Protein AF-A0A938D7R1-F1 (afdb_monomer_lite)

Foldseek 3Di:
DDAAWWFKDFPPADDDTKIKGWDQDPNWTWIWIKDAHDDPQGRHWMKIDTFTFPDDDPFKTKGAAKIWTADCPWQVRDIFIDHGIWMWTDDDPFQKTWTDDPDRVRPDPPTIIITHDDPVRPPDDPDPPPDDPDPDDPDDDDDDDDDDD

Radius of gyration: 22.78 Å; chains: 1; bounding box: 44×30×95 Å

Secondar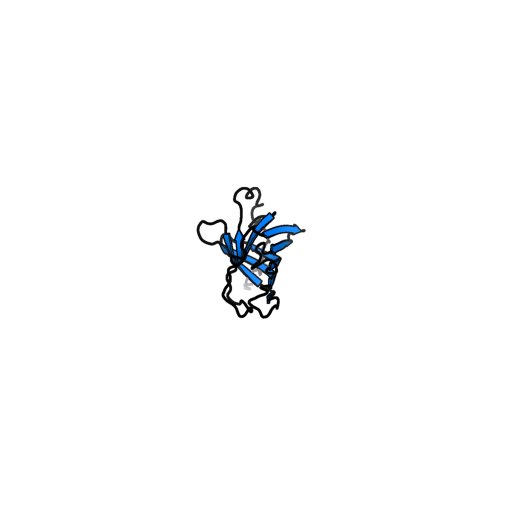y structure (DSSP, 8-state):
--SEEEEEEETT--SS-EEEEEEEETTEEEEEEEEE--STTTTT-EEEEEEEEEEE-SSEEEEEEEEEEE-TTTSTT-EEEEEEEEEEEE-TTSSEEEE--S---SSS----EEEE--GGG---PPP----PPPPPPP-PPP-------

Sequence (149 aa):
MVRGDHPLIWRRLKGKRGSLKIVDEGGLWKISGRHQGQTPETKDDYVTIKGVITSITSGTFVVNGEIEFFAAKMNKGAACRIAGESRFYRRGNEQIWRLQDGNNPCSGPKEALDVAFRPDQVAARPKPTKTAPTPVPPKVAPVSPTVKE

Structure (mmCIF, N/CA/C/O backbone):
data_AF-A0A938D7R1-F1
#
_entry.id   AF-A0A938D7R1-F1
#
loop_
_atom_site.group_PDB
_atom_site.id
_atom_site.type_symbol
_atom_site.label_atom_id
_atom_site.label_alt_id
_atom_site.label_comp_id
_atom_site.label_asym_id
_atom_site.label_entity_id
_atom_site.label_seq_id
_atom_site.pdbx_PDB_ins_code
_atom_site.Cartn_x
_atom_site.Cartn_y
_atom_site.Cartn_z
_atom_site.occupancy
_atom_site.B_iso_or_equiv
_atom_site.auth_seq_id
_atom_site.auth_comp_id
_atom_site.auth_asym_id
_atom_site.auth_atom_id
_atom_site.pdbx_PDB_model_num
ATOM 1 N N . MET A 1 1 ? -10.792 5.868 6.053 1.00 67.25 1 MET A N 1
ATOM 2 C CA . MET A 1 1 ? -10.643 4.520 5.480 1.00 67.25 1 MET A CA 1
ATOM 3 C C . MET A 1 1 ? -12.015 3.870 5.417 1.00 67.25 1 MET A C 1
ATOM 5 O O . MET A 1 1 ? -12.732 3.956 6.409 1.00 67.25 1 MET A O 1
ATOM 9 N N . VAL A 1 2 ? -12.392 3.304 4.270 1.00 72.69 2 VAL A N 1
ATOM 10 C CA . VAL A 1 2 ? -13.667 2.593 4.044 1.00 72.69 2 VAL A CA 1
ATOM 11 C C . VAL A 1 2 ? -13.403 1.362 3.180 1.00 72.69 2 VAL A C 1
ATOM 13 O O . VAL A 1 2 ? -12.321 1.242 2.607 1.00 72.69 2 VAL A O 1
ATOM 16 N N . ARG A 1 3 ? -14.373 0.452 3.101 1.00 83.56 3 ARG A N 1
ATOM 17 C CA . ARG A 1 3 ? -14.301 -0.750 2.259 1.00 83.56 3 ARG A CA 1
ATOM 18 C C . ARG A 1 3 ? -14.269 -0.393 0.769 1.00 83.56 3 ARG A C 1
ATOM 20 O O . ARG A 1 3 ? -14.669 0.701 0.392 1.00 83.56 3 ARG A O 1
ATOM 27 N N . GLY A 1 4 ? -13.801 -1.317 -0.061 1.00 85.19 4 GLY A N 1
ATOM 28 C CA . GLY A 1 4 ? -13.768 -1.160 -1.517 1.00 85.19 4 GLY A CA 1
A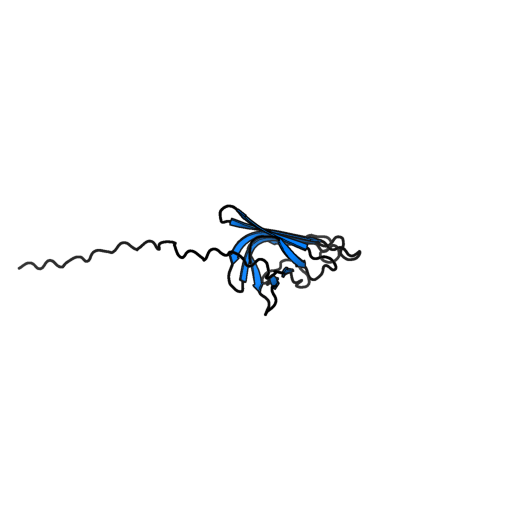TOM 29 C C . GLY A 1 4 ? -12.376 -0.892 -2.077 1.00 85.19 4 GLY A C 1
ATOM 30 O O . GLY A 1 4 ? -11.367 -1.175 -1.426 1.00 85.19 4 GLY A O 1
ATOM 31 N N . ASP A 1 5 ? -12.346 -0.391 -3.308 1.00 86.12 5 ASP A N 1
ATOM 32 C CA . ASP A 1 5 ? -11.133 -0.183 -4.091 1.00 86.12 5 ASP A CA 1
ATOM 33 C C . ASP A 1 5 ? -10.618 1.256 -3.971 1.00 86.12 5 ASP A C 1
ATOM 35 O O . ASP A 1 5 ? -11.332 2.235 -4.188 1.00 86.12 5 ASP A O 1
ATOM 39 N N . HIS A 1 6 ? -9.334 1.372 -3.658 1.00 87.06 6 HIS A N 1
ATOM 40 C CA . HIS A 1 6 ? -8.613 2.613 -3.408 1.00 87.06 6 HIS A CA 1
ATOM 41 C C . HIS A 1 6 ? -7.381 2.682 -4.311 1.00 87.06 6 HIS A C 1
ATOM 43 O O . HIS A 1 6 ? -6.732 1.660 -4.538 1.00 87.06 6 HIS A O 1
ATOM 49 N N . PRO A 1 7 ? -7.006 3.859 -4.835 1.00 88.50 7 PRO A N 1
ATOM 50 C CA . PRO A 1 7 ? -5.756 3.974 -5.571 1.00 88.50 7 PRO A CA 1
ATOM 51 C C . PRO A 1 7 ? -4.535 3.786 -4.658 1.00 88.50 7 PRO A C 1
ATOM 53 O O . PRO A 1 7 ? -4.345 4.528 -3.691 1.00 88.50 7 PRO A O 1
ATOM 56 N N . LEU A 1 8 ? -3.668 2.841 -5.020 1.00 88.62 8 LEU A N 1
ATOM 57 C CA . LEU A 1 8 ? -2.341 2.680 -4.430 1.00 88.62 8 LEU A CA 1
ATOM 58 C C . LEU A 1 8 ? -1.323 3.467 -5.250 1.00 88.62 8 LEU A C 1
ATOM 60 O O . LEU A 1 8 ? -1.225 3.293 -6.464 1.00 88.62 8 LEU A O 1
ATOM 64 N N . ILE A 1 9 ? -0.551 4.330 -4.602 1.00 87.88 9 ILE A N 1
ATOM 65 C CA . ILE A 1 9 ? 0.388 5.219 -5.275 1.00 87.88 9 ILE A CA 1
ATOM 66 C C . ILE A 1 9 ? 1.754 5.060 -4.626 1.00 87.88 9 ILE A C 1
ATOM 68 O O . ILE A 1 9 ? 1.972 5.422 -3.478 1.00 87.88 9 ILE A O 1
ATOM 72 N N . TRP A 1 10 ? 2.711 4.581 -5.405 1.00 86.31 10 TRP A N 1
ATOM 73 C CA . TRP A 1 10 ? 4.116 4.640 -5.043 1.00 86.31 10 TRP A CA 1
ATOM 74 C C . TRP A 1 10 ? 4.719 5.731 -5.902 1.00 86.31 10 TRP A C 1
ATOM 76 O O . TRP A 1 10 ? 4.689 5.624 -7.125 1.00 86.31 10 TRP A O 1
ATOM 86 N N . ARG A 1 11 ? 5.178 6.823 -5.281 1.00 81.00 11 ARG A N 1
ATOM 87 C CA . ARG A 1 11 ? 5.498 8.071 -6.000 1.00 81.00 11 ARG A CA 1
ATOM 88 C C . ARG A 1 11 ? 6.602 7.938 -7.053 1.00 81.00 11 ARG A C 1
ATOM 90 O O . ARG A 1 11 ? 6.700 8.794 -7.936 1.00 81.00 11 ARG A O 1
ATOM 97 N N . ARG A 1 12 ? 7.414 6.884 -6.954 1.00 78.94 12 ARG A N 1
ATOM 98 C CA . ARG A 1 12 ? 8.433 6.519 -7.939 1.00 78.94 12 ARG A CA 1
ATOM 99 C C . ARG A 1 12 ? 7.813 6.059 -9.255 1.00 78.94 12 ARG A C 1
ATOM 101 O O . ARG A 1 12 ? 8.289 6.444 -10.320 1.00 78.94 12 ARG A O 1
ATOM 108 N N . LEU A 1 13 ? 6.753 5.258 -9.181 1.00 82.81 13 LEU A N 1
ATOM 109 C CA . LEU A 1 13 ? 6.103 4.719 -10.364 1.00 82.81 13 LEU A CA 1
ATOM 110 C C . LEU A 1 13 ? 5.356 5.838 -11.087 1.00 82.81 13 LEU A C 1
ATOM 112 O O . LEU A 1 13 ? 4.568 6.583 -10.498 1.00 82.81 13 LEU A O 1
ATOM 116 N N . LYS A 1 14 ? 5.630 5.963 -12.384 1.00 79.44 14 LYS A N 1
ATOM 117 C CA . LYS A 1 14 ? 4.918 6.870 -13.284 1.00 79.44 14 LYS A CA 1
ATOM 118 C C . LYS A 1 14 ? 3.848 6.089 -14.043 1.00 79.44 14 LYS A C 1
ATOM 120 O O . LYS A 1 14 ? 4.009 4.901 -14.313 1.00 79.44 14 LYS A O 1
ATOM 125 N N . GLY A 1 15 ? 2.777 6.780 -14.427 1.00 79.50 15 GLY A N 1
ATOM 126 C CA . GLY A 1 15 ? 1.674 6.197 -15.190 1.00 79.50 15 GLY A CA 1
ATOM 127 C C . GLY A 1 15 ? 0.433 5.936 -14.341 1.00 79.50 15 GLY A C 1
ATOM 128 O O . GLY A 1 15 ? 0.078 6.747 -13.479 1.00 79.50 15 GLY A O 1
ATOM 129 N N . LYS A 1 16 ? -0.275 4.839 -14.634 1.00 85.94 16 LYS A N 1
ATOM 130 C CA . LYS A 1 16 ? -1.527 4.506 -13.946 1.00 85.94 16 LYS A CA 1
ATOM 131 C C . LYS A 1 16 ? -1.249 4.114 -12.500 1.00 85.94 16 LYS A C 1
ATOM 133 O O . LYS A 1 16 ? -0.342 3.343 -12.223 1.00 85.94 16 LYS A O 1
ATOM 138 N N . ARG A 1 17 ? -2.095 4.615 -11.602 1.00 88.88 17 ARG A N 1
ATOM 139 C CA . ARG A 1 17 ? -2.082 4.253 -10.181 1.00 88.88 17 ARG A CA 1
ATOM 140 C C . ARG A 1 17 ? -2.422 2.773 -10.019 1.00 88.88 17 ARG A C 1
ATOM 142 O O . ARG A 1 17 ? -3.187 2.222 -10.811 1.00 88.88 17 ARG A O 1
ATOM 149 N N . GLY A 1 18 ? -1.883 2.162 -8.973 1.00 88.88 18 GLY A N 1
ATOM 150 C CA . GLY A 1 18 ? -2.244 0.814 -8.568 1.00 88.88 18 GLY A CA 1
ATOM 151 C C . GLY A 1 18 ? -3.607 0.755 -7.894 1.00 88.88 18 GLY A C 1
ATOM 152 O O . GLY A 1 18 ? -4.257 1.777 -7.656 1.00 88.88 18 GLY A O 1
ATOM 153 N N . SER A 1 19 ? -3.994 -0.459 -7.526 1.00 89.50 19 SER A N 1
ATOM 154 C CA . SER A 1 19 ? -5.262 -0.746 -6.859 1.00 89.50 19 SER A CA 1
ATOM 155 C C . SER A 1 19 ? -5.012 -1.348 -5.484 1.00 89.50 19 SER A C 1
ATOM 157 O O . SER A 1 19 ? -4.101 -2.156 -5.303 1.00 89.50 19 SER A O 1
ATOM 159 N N . LEU A 1 20 ? -5.838 -0.960 -4.522 1.00 91.25 20 LEU A N 1
ATOM 160 C CA . LEU A 1 20 ? -5.823 -1.411 -3.140 1.00 91.25 20 LEU A CA 1
ATOM 161 C C . LEU A 1 20 ? -7.247 -1.737 -2.722 1.00 91.25 20 LEU A C 1
ATOM 163 O O . LEU A 1 20 ? -8.096 -0.858 -2.662 1.00 91.25 20 LEU A O 1
ATOM 167 N N . LYS A 1 21 ? -7.499 -2.993 -2.401 1.00 91.69 21 LYS A N 1
ATOM 168 C CA . LYS A 1 21 ? -8.804 -3.475 -1.987 1.00 91.69 21 LYS A CA 1
ATOM 169 C C . LYS A 1 21 ? -8.852 -3.634 -0.478 1.00 91.69 21 LYS A C 1
ATOM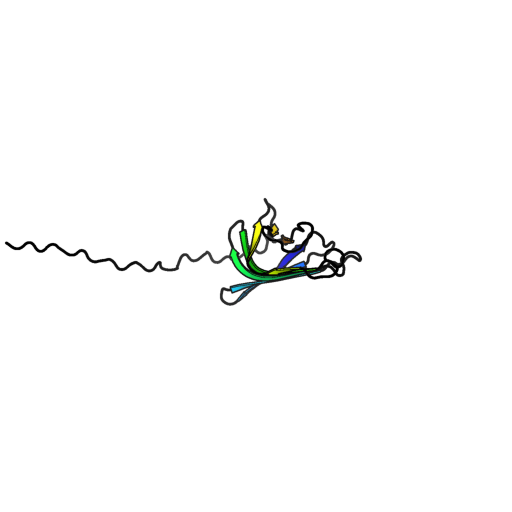 171 O O . LYS A 1 21 ? -7.921 -4.175 0.121 1.00 91.69 21 LYS A O 1
ATOM 176 N N . ILE A 1 22 ? -9.950 -3.182 0.118 1.00 90.19 22 ILE A N 1
ATOM 177 C CA . ILE A 1 22 ? -10.247 -3.354 1.539 1.00 90.19 22 ILE A CA 1
ATOM 178 C C . ILE A 1 22 ? -11.565 -4.100 1.668 1.00 90.19 22 ILE A C 1
ATOM 180 O O . ILE A 1 22 ? -12.606 -3.610 1.2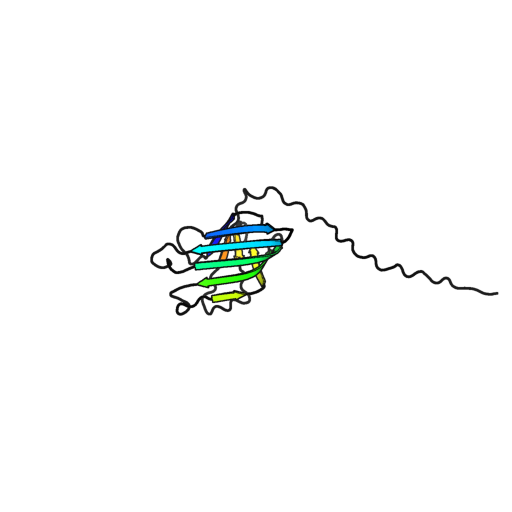24 1.00 90.19 22 ILE A O 1
ATOM 184 N N . VAL A 1 23 ? -11.520 -5.270 2.293 1.00 90.12 23 VAL A N 1
ATOM 185 C CA . VAL A 1 23 ? -12.693 -6.114 2.540 1.00 90.12 23 VAL A CA 1
ATOM 186 C C . VAL A 1 23 ? -12.871 -6.338 4.034 1.00 90.12 23 VAL A C 1
ATOM 188 O O . VAL A 1 23 ? -11.900 -6.362 4.784 1.00 90.12 23 VAL A O 1
ATOM 191 N N . ASP A 1 24 ? -14.118 -6.478 4.463 1.00 86.50 24 ASP A N 1
ATOM 192 C CA . ASP A 1 24 ? -14.467 -6.871 5.827 1.00 86.50 24 ASP A CA 1
ATOM 193 C C . ASP A 1 24 ? -14.937 -8.320 5.785 1.00 86.50 24 ASP A C 1
ATOM 195 O O . ASP A 1 24 ? -15.933 -8.634 5.135 1.00 86.50 24 ASP A O 1
ATOM 199 N N . GLU A 1 25 ? -14.181 -9.198 6.433 1.00 86.50 25 GLU A N 1
ATOM 200 C CA . GLU A 1 25 ? -14.483 -10.621 6.530 1.00 86.50 25 GLU A CA 1
ATOM 201 C C . GLU A 1 25 ? -14.688 -10.962 8.004 1.00 86.50 25 GLU A C 1
ATOM 203 O O . GLU A 1 25 ? -13.729 -11.148 8.752 1.00 86.50 25 GLU A O 1
ATOM 208 N N . GLY A 1 26 ? -15.949 -10.983 8.444 1.00 82.62 26 GLY A N 1
ATOM 209 C CA . GLY A 1 26 ? -16.298 -11.351 9.820 1.00 82.62 26 GLY A CA 1
ATOM 210 C C . GLY A 1 26 ? -15.751 -10.390 10.883 1.00 82.62 26 GLY A C 1
ATOM 211 O O . GLY A 1 26 ? -15.367 -10.833 11.960 1.00 82.62 26 GLY A O 1
ATOM 212 N N . GLY A 1 27 ? -15.673 -9.087 10.581 1.00 81.62 27 GLY A N 1
ATOM 213 C CA . GLY A 1 27 ? -15.115 -8.070 11.479 1.00 81.62 27 GLY A CA 1
ATOM 214 C C . GLY A 1 27 ? -13.603 -7.874 11.344 1.00 81.62 27 GLY A C 1
ATOM 215 O O . GLY A 1 27 ? -13.040 -6.987 11.990 1.00 81.62 27 GLY A O 1
ATOM 216 N N . LEU A 1 28 ? -12.938 -8.659 10.490 1.00 84.50 28 LEU A N 1
ATOM 217 C CA . LEU A 1 28 ? -11.518 -8.531 10.198 1.00 84.50 28 LEU A CA 1
ATOM 218 C C . LEU A 1 28 ? -11.315 -7.793 8.869 1.00 84.50 28 LEU A C 1
ATOM 220 O O . LEU A 1 28 ? -11.674 -8.279 7.795 1.00 84.50 28 LEU A O 1
ATOM 224 N N . TRP A 1 29 ? -10.727 -6.599 8.941 1.00 89.81 29 TRP A N 1
ATOM 225 C CA . TRP A 1 29 ? -10.551 -5.724 7.784 1.00 89.81 29 TRP A CA 1
ATOM 226 C C . TRP A 1 29 ? -9.270 -6.095 7.043 1.00 89.81 29 TRP A C 1
ATOM 228 O O . TRP A 1 29 ? -8.179 -5.694 7.444 1.00 89.81 29 TRP A O 1
ATOM 238 N N . LYS A 1 30 ? -9.380 -6.863 5.961 1.00 91.31 30 LYS A N 1
ATOM 239 C CA . LYS A 1 30 ? -8.233 -7.243 5.131 1.00 91.31 30 LYS A CA 1
ATOM 240 C C . LYS A 1 30 ? -7.936 -6.159 4.109 1.00 91.31 30 LYS A C 1
ATOM 242 O O . LYS A 1 30 ? -8.845 -5.586 3.511 1.00 91.31 30 LYS A O 1
ATOM 247 N N . ILE A 1 31 ? -6.652 -5.909 3.890 1.00 92.06 31 ILE A N 1
ATOM 248 C CA . ILE A 1 31 ? -6.141 -4.950 2.917 1.00 92.06 31 ILE A CA 1
ATOM 249 C C . ILE A 1 31 ? -5.166 -5.658 1.980 1.00 92.06 31 ILE A C 1
ATOM 251 O O . ILE A 1 31 ? -4.253 -6.350 2.427 1.00 92.06 31 ILE A O 1
ATOM 255 N N . SER A 1 32 ? -5.361 -5.501 0.674 1.00 94.56 32 SER A N 1
ATOM 256 C CA . SER A 1 32 ? -4.482 -6.090 -0.337 1.00 94.56 32 SER A CA 1
ATOM 257 C C . SER A 1 32 ? -4.399 -5.205 -1.569 1.00 94.56 32 SER A C 1
ATOM 259 O O . SER A 1 32 ? -5.434 -4.787 -2.082 1.00 94.56 32 SER A O 1
ATOM 261 N N . GLY A 1 33 ? -3.206 -4.937 -2.085 1.00 93.81 33 GLY A N 1
ATOM 262 C CA . GLY A 1 33 ? -3.054 -4.085 -3.258 1.00 93.81 33 GLY A CA 1
ATOM 263 C C . GLY A 1 33 ? -1.725 -4.241 -3.965 1.00 93.81 33 GLY A C 1
ATOM 264 O O . GLY A 1 33 ? -0.764 -4.762 -3.400 1.00 93.81 33 GLY A O 1
ATOM 265 N N . ARG A 1 34 ? -1.686 -3.764 -5.210 1.00 94.31 34 ARG A N 1
ATOM 266 C CA . ARG A 1 34 ? -0.496 -3.755 -6.059 1.00 94.31 34 ARG A CA 1
ATOM 267 C C . ARG A 1 34 ? -0.457 -2.505 -6.927 1.00 94.31 34 ARG A C 1
ATOM 269 O O . ARG A 1 34 ? -1.476 -2.078 -7.468 1.00 94.31 34 ARG A O 1
ATOM 276 N N . HIS A 1 35 ? 0.736 -1.956 -7.097 1.00 92.25 35 HIS A N 1
ATOM 277 C CA . HIS A 1 35 ? 1.033 -0.918 -8.075 1.00 92.25 35 HIS A CA 1
ATOM 278 C C . HIS A 1 35 ? 2.277 -1.337 -8.858 1.00 92.25 35 HIS A C 1
ATOM 280 O O . HIS A 1 35 ? 3.314 -1.608 -8.260 1.00 92.25 35 HIS A O 1
ATOM 286 N N . GLN A 1 36 ? 2.137 -1.431 -10.179 1.00 91.31 36 GLN A N 1
ATOM 287 C CA . GLN A 1 36 ? 3.179 -1.854 -11.114 1.00 91.31 36 GLN A CA 1
ATOM 288 C C . GLN A 1 36 ? 3.573 -0.661 -11.981 1.00 91.31 36 GLN A C 1
ATOM 290 O O . GLN A 1 36 ? 2.688 0.051 -12.465 1.00 91.31 36 GLN A O 1
ATOM 295 N N . GLY A 1 37 ? 4.870 -0.446 -12.194 1.00 88.50 37 GLY A N 1
ATOM 296 C CA . GLY A 1 37 ? 5.324 0.569 -13.134 1.00 88.50 37 GLY A CA 1
ATOM 297 C C . GLY A 1 37 ? 4.957 0.208 -14.570 1.00 88.50 37 GLY A C 1
ATOM 298 O O . GLY A 1 37 ? 4.873 -0.958 -14.946 1.00 88.50 37 GLY A O 1
ATOM 299 N N . GLN A 1 38 ? 4.684 1.228 -15.378 1.00 86.88 38 GLN A N 1
ATOM 300 C CA . GLN A 1 38 ? 4.225 1.054 -16.762 1.00 86.88 38 GLN A CA 1
ATOM 301 C C . GLN A 1 38 ? 5.144 1.727 -17.780 1.00 86.88 38 GLN A C 1
ATOM 303 O O . GLN A 1 38 ? 4.931 1.600 -18.982 1.00 86.88 38 GLN A O 1
ATOM 308 N N . THR A 1 39 ? 6.162 2.454 -17.318 1.00 85.94 39 THR A N 1
ATOM 309 C CA . THR A 1 39 ? 7.142 3.082 -18.205 1.00 85.94 39 THR A CA 1
ATOM 310 C C . THR A 1 39 ? 8.293 2.119 -18.484 1.00 85.94 39 THR A C 1
ATOM 312 O O . THR A 1 39 ? 8.596 1.287 -17.630 1.00 85.94 39 THR A O 1
ATOM 315 N N . PRO A 1 40 ? 9.006 2.250 -19.617 1.00 85.81 40 PRO A N 1
ATOM 316 C CA . PRO A 1 40 ? 10.196 1.439 -19.895 1.00 85.81 40 PRO A CA 1
ATOM 317 C C . PRO A 1 40 ? 11.237 1.460 -18.764 1.00 85.81 40 PRO A C 1
ATOM 319 O O . PRO A 1 40 ? 11.955 0.487 -18.557 1.00 85.81 40 PRO A O 1
ATOM 322 N N . GLU A 1 41 ? 11.294 2.557 -18.006 1.00 82.81 41 GLU A N 1
ATOM 323 C CA . GLU A 1 41 ? 12.219 2.748 -16.889 1.00 82.81 41 GLU A CA 1
ATOM 324 C C . GLU A 1 41 ? 11.800 2.046 -15.593 1.00 82.81 41 GLU A C 1
ATOM 326 O O . GLU A 1 41 ? 12.669 1.766 -14.770 1.00 82.81 41 GLU A O 1
ATOM 331 N N . THR A 1 42 ? 10.498 1.795 -15.408 1.00 84.75 42 THR A N 1
ATOM 332 C CA . THR A 1 42 ? 9.905 1.271 -14.161 1.00 84.75 42 THR A CA 1
ATOM 333 C C . THR A 1 42 ? 9.049 0.022 -14.376 1.00 84.75 42 THR A C 1
ATOM 335 O O . THR A 1 42 ? 8.393 -0.424 -13.445 1.00 84.75 42 THR A O 1
ATOM 338 N N . LYS A 1 43 ? 9.032 -0.562 -15.581 1.00 86.50 43 LYS A N 1
ATOM 339 C CA . LYS A 1 43 ? 8.153 -1.693 -15.940 1.00 86.50 43 LYS A CA 1
ATOM 340 C C . LYS A 1 43 ? 8.294 -2.900 -15.010 1.00 86.50 43 LYS A C 1
ATOM 342 O O . LYS A 1 43 ? 7.319 -3.611 -14.793 1.00 86.50 43 LYS A O 1
ATOM 347 N N . ASP A 1 44 ? 9.483 -3.093 -14.445 1.00 86.81 44 ASP A N 1
ATOM 348 C CA . ASP A 1 44 ? 9.799 -4.194 -13.535 1.00 86.81 44 ASP A CA 1
ATOM 349 C C . ASP A 1 44 ? 9.622 -3.789 -12.060 1.00 86.81 44 ASP A C 1
ATOM 351 O O . ASP A 1 44 ? 9.560 -4.654 -11.191 1.00 86.81 44 ASP A O 1
ATOM 355 N N . ASP A 1 45 ? 9.482 -2.491 -11.772 1.00 87.81 45 ASP A N 1
ATOM 356 C CA . ASP A 1 45 ? 9.313 -1.958 -10.422 1.00 87.81 45 ASP A CA 1
ATOM 357 C C . ASP A 1 45 ? 7.862 -2.146 -9.948 1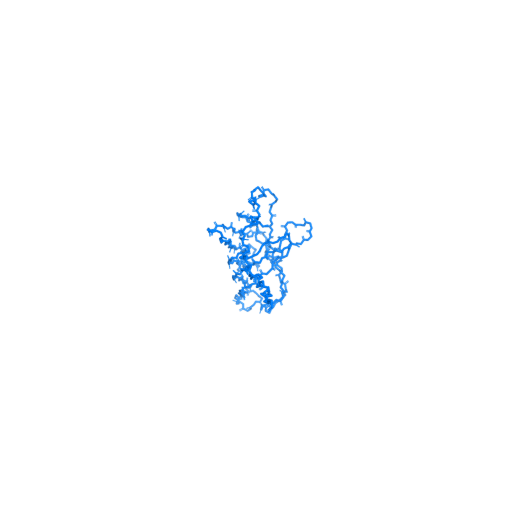.00 87.81 45 ASP A C 1
ATOM 359 O O . ASP A 1 45 ? 6.896 -1.881 -10.676 1.00 87.81 45 ASP A O 1
ATOM 363 N N . TYR A 1 46 ? 7.685 -2.562 -8.694 1.00 89.94 46 TYR A N 1
ATOM 364 C CA . TYR A 1 46 ? 6.361 -2.711 -8.097 1.00 89.94 46 TYR A CA 1
ATOM 365 C C . TYR A 1 46 ? 6.346 -2.488 -6.589 1.00 89.94 46 TYR A C 1
ATOM 367 O O . TYR A 1 46 ? 7.357 -2.615 -5.904 1.00 89.94 46 TYR A O 1
ATOM 375 N N . VAL A 1 47 ? 5.151 -2.219 -6.069 1.00 88.94 47 VAL A N 1
ATOM 376 C CA . VAL A 1 47 ? 4.850 -2.338 -4.642 1.00 88.94 47 VAL A CA 1
ATOM 377 C C . VAL A 1 47 ? 3.607 -3.194 -4.438 1.00 88.94 47 VAL A C 1
ATOM 379 O O . VAL A 1 47 ? 2.640 -3.092 -5.202 1.00 88.94 47 VAL A O 1
ATOM 382 N N . THR A 1 48 ? 3.609 -4.009 -3.391 1.00 92.62 48 THR A N 1
ATOM 383 C CA . THR A 1 48 ? 2.422 -4.706 -2.894 1.00 92.62 48 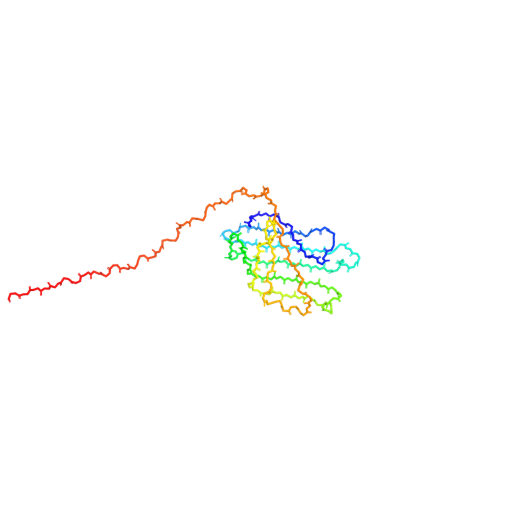THR A CA 1
ATOM 384 C C . THR A 1 48 ? 2.205 -4.441 -1.417 1.00 92.62 48 THR A C 1
ATOM 386 O O . THR A 1 48 ? 3.155 -4.308 -0.657 1.00 92.62 48 THR A O 1
ATOM 389 N N . ILE A 1 49 ? 0.940 -4.408 -1.010 1.00 92.31 49 ILE A N 1
ATOM 390 C CA . ILE A 1 49 ? 0.525 -4.400 0.394 1.00 92.31 49 ILE A CA 1
ATOM 391 C C . ILE A 1 49 ? -0.368 -5.616 0.598 1.00 92.31 49 ILE A C 1
ATOM 393 O O . ILE A 1 49 ? -1.272 -5.843 -0.208 1.00 92.31 49 ILE A O 1
ATOM 397 N N . LYS A 1 50 ? -0.167 -6.363 1.679 1.00 94.19 50 LYS A N 1
ATOM 398 C CA . LYS A 1 50 ? -1.083 -7.411 2.130 1.00 94.19 50 LYS A CA 1
ATOM 399 C C . LYS A 1 50 ? -1.106 -7.445 3.648 1.00 94.19 50 LYS A C 1
ATOM 401 O O . LYS A 1 50 ? -0.069 -7.600 4.274 1.00 94.19 50 LYS A O 1
ATOM 406 N N . GLY A 1 51 ? -2.279 -7.353 4.257 1.00 93.44 51 GLY A N 1
ATOM 407 C CA . GLY A 1 51 ? -2.370 -7.411 5.709 1.00 93.44 51 GLY A CA 1
ATOM 408 C C . GLY A 1 51 ? -3.776 -7.242 6.244 1.00 93.44 51 GLY A C 1
ATOM 409 O O . GLY A 1 51 ? -4.768 -7.376 5.524 1.00 93.44 51 GLY A O 1
ATOM 410 N N . VAL A 1 52 ? -3.833 -6.921 7.528 1.00 92.19 52 VAL A N 1
ATOM 411 C CA . VAL A 1 52 ? -5.057 -6.668 8.279 1.00 92.19 52 VAL A CA 1
ATOM 412 C C . VAL A 1 52 ? -4.976 -5.278 8.884 1.00 92.19 52 VAL A C 1
ATOM 414 O O . VAL A 1 52 ? -3.968 -4.909 9.479 1.00 92.19 52 VAL A O 1
ATOM 417 N N . ILE A 1 53 ? -6.038 -4.496 8.741 1.00 90.31 53 ILE A N 1
ATOM 418 C CA . ILE A 1 53 ? -6.152 -3.198 9.390 1.00 90.31 53 ILE A CA 1
ATOM 419 C C . ILE A 1 53 ? -6.517 -3.437 10.856 1.00 90.31 53 ILE A C 1
ATOM 421 O O . ILE A 1 53 ? -7.612 -3.904 11.159 1.00 90.31 53 ILE A O 1
ATOM 425 N N . THR A 1 54 ? -5.600 -3.115 11.765 1.00 89.00 54 THR A N 1
ATOM 426 C CA . THR A 1 54 ? -5.766 -3.332 13.212 1.00 89.00 54 THR A CA 1
ATOM 427 C C . THR A 1 54 ? -6.309 -2.102 13.934 1.00 89.00 54 THR A C 1
ATOM 429 O O . THR A 1 54 ? -6.838 -2.213 15.037 1.00 89.00 54 THR A O 1
ATOM 432 N N . SER A 1 55 ? -6.205 -0.914 13.329 1.00 85.44 55 SER A N 1
ATOM 433 C CA . SER A 1 55 ? -6.721 0.330 13.907 1.00 85.44 55 SER A CA 1
ATOM 434 C C . SER A 1 55 ? -7.032 1.372 12.833 1.00 85.44 55 SER A C 1
ATOM 436 O O . SER A 1 55 ? -6.274 1.530 11.875 1.00 85.44 55 SER A O 1
ATOM 438 N N . ILE A 1 56 ? -8.137 2.109 12.997 1.00 83.56 56 ILE A N 1
ATOM 439 C CA . ILE A 1 56 ? -8.539 3.228 12.130 1.00 83.56 56 ILE A CA 1
ATOM 440 C C . ILE A 1 56 ? -8.997 4.399 13.006 1.00 83.56 56 ILE A C 1
ATOM 442 O O . ILE A 1 56 ? -10.048 4.336 13.645 1.00 83.56 56 ILE A O 1
ATOM 446 N N . THR A 1 57 ? -8.263 5.506 12.964 1.00 82.62 57 THR A N 1
ATOM 447 C CA . THR A 1 57 ? -8.625 6.790 13.580 1.00 82.62 57 THR A CA 1
ATOM 448 C C . THR A 1 57 ? -8.884 7.856 12.504 1.00 82.62 57 THR A C 1
ATOM 450 O O . THR A 1 57 ? -8.872 7.574 11.303 1.00 82.62 57 THR A O 1
ATOM 453 N N . SER A 1 58 ? -9.190 9.094 12.908 1.00 77.94 58 SER A N 1
ATOM 454 C CA . SER A 1 58 ? -9.469 10.205 11.980 1.00 77.94 58 SER A CA 1
ATOM 455 C C . SER A 1 58 ? -8.258 10.608 11.128 1.00 77.94 58 SER A C 1
ATOM 457 O O . SER A 1 58 ? -8.434 11.075 9.999 1.00 77.94 58 SER A O 1
ATOM 459 N N . GLY A 1 59 ? -7.047 10.404 11.656 1.00 81.19 59 GLY A N 1
ATOM 460 C CA . GLY A 1 59 ? -5.786 10.808 11.033 1.00 81.19 59 GLY A CA 1
ATOM 461 C C . GLY A 1 59 ? -4.740 9.700 10.917 1.00 81.19 59 GLY A C 1
ATOM 462 O O . GLY A 1 59 ? -3.732 9.916 10.247 1.00 81.19 59 GLY A O 1
ATOM 463 N N . THR A 1 60 ? -4.976 8.513 11.492 1.00 83.81 60 THR A N 1
ATOM 464 C CA . THR A 1 60 ? -4.067 7.353 11.379 1.00 83.81 60 THR A CA 1
ATOM 465 C C . THR A 1 60 ? -4.827 6.066 11.019 1.00 83.81 60 THR A C 1
ATOM 467 O O . THR A 1 60 ? -5.946 5.859 11.478 1.00 83.81 60 THR A O 1
ATOM 470 N N . PHE A 1 61 ? -4.240 5.181 10.215 1.00 87.31 61 PHE A N 1
ATOM 471 C CA . PHE A 1 61 ? -4.621 3.768 10.210 1.00 87.31 61 PHE A CA 1
ATOM 472 C C . PHE A 1 61 ? -3.385 2.884 10.312 1.00 87.31 61 PHE A C 1
ATOM 474 O O . PHE A 1 61 ? -2.280 3.290 9.954 1.00 87.31 61 PHE A O 1
ATOM 481 N N . VAL A 1 62 ? -3.584 1.685 10.840 1.00 88.00 62 VAL A N 1
ATOM 482 C CA . VAL A 1 62 ? -2.517 0.737 11.139 1.00 88.00 62 VAL A CA 1
ATOM 483 C C . VAL A 1 62 ? -2.801 -0.563 10.412 1.00 88.00 62 VAL A C 1
ATOM 485 O O . VAL A 1 62 ? -3.912 -1.083 10.494 1.00 88.00 62 VAL A O 1
ATOM 488 N N . VAL A 1 63 ? -1.801 -1.070 9.701 1.00 89.62 63 VAL A N 1
ATOM 489 C CA . VAL A 1 63 ? -1.835 -2.362 9.018 1.00 89.62 63 VAL A CA 1
ATOM 490 C C . VAL A 1 63 ? -0.839 -3.280 9.698 1.00 89.62 63 VAL A C 1
ATOM 492 O O . VAL A 1 63 ? 0.322 -2.918 9.822 1.00 89.62 63 VAL A O 1
ATOM 495 N N . ASN A 1 64 ? -1.271 -4.466 10.105 1.00 90.69 64 ASN A N 1
ATOM 496 C CA . ASN A 1 64 ? -0.375 -5.558 10.452 1.00 90.69 64 ASN A CA 1
ATOM 497 C C . ASN A 1 64 ? -0.300 -6.517 9.257 1.00 90.69 64 ASN A C 1
ATOM 499 O O . ASN A 1 64 ? -1.318 -7.086 8.854 1.00 90.69 64 ASN A O 1
ATOM 503 N N . GLY A 1 65 ? 0.874 -6.642 8.644 1.00 90.62 65 GLY A N 1
ATOM 504 C CA . GLY A 1 65 ? 1.056 -7.475 7.462 1.00 90.62 65 GLY A CA 1
ATOM 505 C C . GLY A 1 65 ? 2.406 -7.272 6.795 1.00 90.62 65 GLY A C 1
ATOM 506 O O . GLY A 1 65 ? 3.399 -7.011 7.464 1.00 90.62 65 GLY A O 1
ATOM 507 N N . GLU A 1 66 ? 2.427 -7.406 5.475 1.00 90.38 66 GLU A N 1
ATOM 508 C CA . GLU A 1 66 ? 3.617 -7.277 4.646 1.00 90.38 66 GLU A CA 1
ATOM 509 C C . GLU A 1 66 ? 3.428 -6.191 3.581 1.00 90.38 66 GLU A C 1
ATOM 511 O O . GLU A 1 66 ? 2.400 -6.125 2.894 1.00 90.38 66 GLU A O 1
ATOM 516 N N . ILE A 1 67 ? 4.441 -5.340 3.438 1.00 88.75 67 ILE A N 1
ATOM 517 C CA . ILE A 1 67 ? 4.596 -4.410 2.324 1.00 88.75 67 ILE A CA 1
ATOM 518 C C . ILE A 1 67 ? 5.884 -4.781 1.600 1.00 88.75 67 ILE A C 1
ATOM 520 O O . ILE A 1 67 ? 6.957 -4.752 2.195 1.00 88.75 67 ILE A O 1
ATOM 524 N N . GLU A 1 68 ? 5.783 -5.124 0.322 1.00 88.50 68 GLU A N 1
ATOM 525 C CA . GLU A 1 68 ? 6.931 -5.492 -0.507 1.00 88.50 68 GLU A CA 1
ATOM 526 C C . GLU A 1 68 ? 7.151 -4.424 -1.572 1.00 88.50 68 GLU A C 1
ATOM 528 O O . GLU A 1 68 ? 6.233 -4.075 -2.313 1.00 88.50 68 GLU A O 1
ATOM 533 N N . PHE A 1 69 ? 8.375 -3.919 -1.645 1.00 86.25 69 PHE A N 1
ATOM 534 C CA . PHE A 1 69 ? 8.850 -2.986 -2.653 1.00 86.25 69 PHE A CA 1
ATOM 535 C C . PHE A 1 69 ? 9.903 -3.678 -3.500 1.00 86.25 69 PHE A C 1
ATOM 537 O O . PHE A 1 69 ? 10.861 -4.243 -2.979 1.00 86.25 69 PHE A O 1
ATOM 544 N N . PHE A 1 70 ? 9.789 -3.572 -4.811 1.00 86.31 70 PHE A N 1
ATOM 545 C CA . PHE A 1 70 ? 10.805 -4.048 -5.729 1.00 86.31 70 PHE A CA 1
ATOM 546 C C . PHE A 1 70 ? 11.168 -2.925 -6.688 1.00 86.31 70 PHE A C 1
ATOM 548 O O . PHE A 1 70 ? 10.309 -2.388 -7.386 1.00 86.31 70 PHE A O 1
ATOM 555 N N . ALA A 1 71 ? 12.449 -2.567 -6.701 1.00 81.19 71 ALA A N 1
ATOM 556 C CA . ALA A 1 71 ? 13.016 -1.595 -7.622 1.00 81.19 71 ALA A CA 1
ATOM 557 C C . ALA A 1 71 ? 14.227 -2.230 -8.303 1.00 81.19 71 ALA A C 1
ATOM 559 O O . ALA A 1 71 ? 15.292 -2.356 -7.684 1.00 81.19 71 ALA A O 1
ATOM 560 N N . ALA A 1 72 ? 14.075 -2.604 -9.574 1.00 76.81 72 ALA A N 1
ATOM 561 C CA . ALA A 1 72 ? 15.062 -3.391 -10.313 1.00 76.81 72 ALA A CA 1
ATOM 562 C C . ALA A 1 72 ? 16.455 -2.737 -10.297 1.00 76.81 72 ALA A C 1
ATOM 564 O O . ALA A 1 72 ? 17.474 -3.416 -10.200 1.00 76.81 72 ALA A O 1
ATOM 565 N N . LYS A 1 73 ? 16.494 -1.398 -10.323 1.00 71.44 73 LYS A N 1
ATOM 566 C CA . LYS A 1 73 ? 17.728 -0.603 -10.416 1.00 71.44 73 LYS A CA 1
ATOM 567 C C . LYS A 1 73 ? 18.302 -0.105 -9.083 1.00 71.44 73 LYS A C 1
ATOM 569 O O . LYS A 1 73 ? 19.403 0.430 -9.096 1.00 71.44 73 LYS A O 1
ATOM 574 N N . MET A 1 74 ? 17.590 -0.215 -7.955 1.00 63.41 74 MET A N 1
ATOM 575 C CA . MET A 1 74 ? 18.025 0.421 -6.693 1.00 63.41 74 MET A CA 1
ATOM 576 C C . MET A 1 74 ? 18.445 -0.546 -5.593 1.00 63.41 74 MET A C 1
ATOM 578 O O . MET A 1 74 ? 19.366 -0.228 -4.850 1.00 63.41 74 MET A O 1
ATOM 582 N N . ASN A 1 75 ? 17.833 -1.727 -5.496 1.00 65.75 75 ASN A N 1
ATOM 583 C CA . ASN A 1 75 ? 18.138 -2.667 -4.412 1.00 65.75 75 ASN A CA 1
ATOM 584 C C . ASN A 1 75 ? 18.934 -3.886 -4.897 1.00 65.75 75 ASN A C 1
ATOM 586 O O . ASN A 1 75 ? 18.649 -5.010 -4.503 1.00 65.75 75 ASN A O 1
ATOM 590 N N . LYS A 1 76 ? 19.881 -3.692 -5.827 1.00 67.19 76 LYS A N 1
ATOM 591 C CA . LYS A 1 76 ? 20.632 -4.791 -6.478 1.00 67.19 76 LYS A CA 1
ATOM 592 C C . LYS A 1 76 ? 19.718 -5.887 -7.066 1.00 67.19 76 LYS A C 1
ATOM 594 O O . LYS A 1 76 ? 20.085 -7.056 -7.084 1.00 67.19 76 LYS A O 1
ATOM 599 N N . GLY A 1 77 ? 18.510 -5.517 -7.499 1.00 66.25 77 GLY A N 1
ATOM 600 C CA . GLY A 1 77 ? 17.499 -6.464 -7.977 1.00 66.25 77 GLY A CA 1
ATOM 601 C C . GLY A 1 77 ? 16.805 -7.295 -6.888 1.00 66.25 77 GLY A C 1
ATOM 602 O O . GLY A 1 77 ? 16.166 -8.286 -7.221 1.00 66.25 77 GLY A O 1
ATOM 603 N N . ALA A 1 78 ? 16.905 -6.928 -5.607 1.00 74.50 78 ALA A N 1
ATOM 604 C CA . ALA A 1 78 ? 16.222 -7.612 -4.511 1.00 74.50 78 ALA A CA 1
ATOM 605 C C . ALA A 1 78 ? 14.913 -6.910 -4.115 1.00 74.50 78 ALA A C 1
ATOM 607 O O . ALA A 1 78 ? 14.828 -5.679 -4.058 1.00 74.50 78 ALA A O 1
ATOM 608 N N . ALA A 1 79 ? 13.893 -7.698 -3.779 1.00 80.44 79 ALA A N 1
ATOM 609 C CA . ALA A 1 79 ? 12.694 -7.185 -3.129 1.00 80.44 79 ALA A CA 1
ATOM 610 C C . ALA A 1 79 ? 13.027 -6.767 -1.692 1.00 80.44 79 ALA A C 1
ATOM 612 O O . ALA A 1 79 ? 13.745 -7.470 -0.981 1.00 80.44 79 ALA A O 1
ATOM 613 N N . CYS A 1 80 ? 12.500 -5.631 -1.259 1.00 80.12 80 CYS A N 1
ATOM 614 C CA . CYS A 1 80 ? 12.537 -5.216 0.127 1.00 80.12 80 CYS A CA 1
ATOM 615 C C . CYS A 1 80 ? 11.168 -5.405 0.772 1.00 80.12 80 CYS A C 1
ATOM 617 O O . CYS A 1 80 ? 10.155 -4.979 0.220 1.00 80.12 80 CYS A O 1
ATOM 619 N N . ARG A 1 81 ? 11.144 -6.019 1.954 1.00 83.38 81 ARG A N 1
ATOM 620 C CA . ARG A 1 81 ? 9.917 -6.349 2.677 1.00 83.38 81 ARG A CA 1
ATOM 621 C C . ARG A 1 81 ? 9.884 -5.652 4.027 1.00 83.38 81 ARG A C 1
ATOM 623 O O . ARG A 1 81 ? 10.848 -5.712 4.784 1.00 83.38 81 ARG A O 1
ATOM 630 N N . ILE A 1 82 ? 8.747 -5.043 4.329 1.00 84.25 82 ILE A N 1
ATOM 631 C CA . ILE A 1 82 ? 8.390 -4.530 5.648 1.00 84.25 82 ILE A CA 1
ATOM 632 C C . ILE A 1 82 ? 7.323 -5.465 6.199 1.00 84.25 82 ILE A C 1
ATOM 634 O O . ILE A 1 82 ? 6.224 -5.521 5.652 1.00 84.25 82 ILE A O 1
ATOM 638 N N . ALA A 1 83 ? 7.650 -6.203 7.255 1.00 85.44 83 ALA A N 1
ATOM 639 C CA . ALA A 1 83 ? 6.714 -7.084 7.942 1.00 85.44 83 ALA A CA 1
ATOM 640 C C . ALA A 1 83 ? 6.309 -6.492 9.301 1.00 85.44 83 ALA A C 1
ATOM 642 O O . ALA A 1 83 ? 7.113 -5.840 9.968 1.00 85.44 83 ALA A O 1
ATOM 643 N N . GLY A 1 84 ? 5.073 -6.752 9.724 1.00 85.88 84 GLY A N 1
ATOM 644 C CA . GLY A 1 84 ? 4.532 -6.324 11.012 1.00 85.88 84 GLY A CA 1
ATOM 645 C C . GLY A 1 84 ? 3.690 -5.052 10.920 1.00 85.88 84 GLY A C 1
ATOM 646 O O . GLY A 1 84 ? 2.922 -4.867 9.975 1.00 85.88 84 GLY A O 1
ATOM 647 N N . GLU A 1 85 ? 3.784 -4.194 11.940 1.00 87.75 85 GLU A N 1
ATOM 648 C CA . GLU A 1 85 ? 2.948 -2.996 12.054 1.00 87.75 85 GLU A CA 1
ATOM 649 C C . GLU A 1 85 ? 3.454 -1.852 11.159 1.00 87.75 85 GLU A C 1
ATOM 651 O O . GLU A 1 85 ? 4.525 -1.291 11.370 1.00 87.75 85 GLU A O 1
ATOM 656 N N . SER A 1 86 ? 2.633 -1.461 10.187 1.00 85.94 86 SER A N 1
ATOM 657 C CA . SER A 1 86 ? 2.838 -0.324 9.293 1.00 85.94 86 SER A CA 1
ATOM 658 C C . SER A 1 86 ? 1.773 0.740 9.533 1.00 85.94 86 SER A C 1
ATOM 660 O O . SER A 1 86 ? 0.570 0.488 9.410 1.00 85.94 86 SER A O 1
ATOM 662 N N . ARG A 1 87 ? 2.209 1.958 9.861 1.00 87.44 87 ARG A N 1
ATOM 663 C CA . ARG A 1 87 ? 1.321 3.059 10.237 1.00 87.44 87 ARG A CA 1
ATOM 664 C C . ARG A 1 87 ? 1.230 4.113 9.139 1.00 87.44 87 ARG A C 1
ATOM 666 O O . ARG A 1 87 ? 2.230 4.680 8.701 1.00 87.44 87 ARG A O 1
ATOM 673 N N . PHE A 1 88 ? 0.005 4.413 8.733 1.00 86.69 88 PHE A N 1
ATOM 674 C CA . PHE A 1 88 ? -0.307 5.383 7.694 1.00 86.69 88 PHE A CA 1
ATOM 675 C C . PHE A 1 88 ? -0.976 6.607 8.299 1.00 86.69 88 PHE A C 1
ATOM 677 O O . PHE A 1 88 ? -1.921 6.489 9.078 1.00 86.69 88 PHE A O 1
ATOM 684 N N . TYR A 1 89 ? -0.525 7.789 7.896 1.00 85.81 89 TYR A N 1
ATOM 685 C CA . TYR A 1 89 ? -1.010 9.063 8.405 1.00 85.81 89 TYR A CA 1
ATOM 686 C C . TYR A 1 89 ? -1.650 9.877 7.297 1.00 85.81 89 TYR A C 1
ATOM 688 O O . TYR A 1 89 ? -1.105 10.001 6.197 1.00 85.81 89 TYR A O 1
ATOM 696 N N . ARG A 1 90 ? -2.798 10.475 7.597 1.00 85.19 90 ARG A N 1
ATOM 697 C CA . ARG A 1 90 ? -3.473 11.383 6.679 1.00 85.19 90 ARG A CA 1
ATOM 698 C C . ARG A 1 90 ? -2.619 12.634 6.467 1.00 85.19 90 ARG A C 1
ATOM 700 O O . ARG A 1 90 ? -2.151 13.241 7.429 1.00 85.19 90 ARG A O 1
ATOM 707 N N . ARG A 1 91 ? -2.405 13.026 5.210 1.00 77.25 91 ARG A N 1
ATOM 708 C CA . ARG A 1 91 ? -1.644 14.230 4.852 1.00 77.25 91 ARG A CA 1
ATOM 709 C C . ARG A 1 91 ? -2.587 15.393 4.545 1.00 77.25 91 ARG A C 1
ATOM 711 O O . ARG A 1 91 ? -3.260 15.389 3.522 1.00 77.25 91 ARG A O 1
ATOM 718 N N . GLY A 1 92 ? -2.578 16.405 5.417 1.00 66.62 92 GLY A N 1
ATOM 719 C CA . GLY A 1 92 ? -3.269 17.682 5.206 1.00 66.62 92 GLY A CA 1
ATOM 720 C C . GLY A 1 92 ? -4.757 17.540 4.859 1.00 66.62 92 GLY A C 1
ATOM 721 O O . GLY A 1 92 ? -5.450 16.659 5.371 1.00 66.62 92 GLY A O 1
ATOM 722 N N . ASN A 1 93 ? -5.231 18.411 3.964 1.00 62.88 93 ASN A N 1
ATOM 723 C CA . ASN A 1 93 ? -6.603 18.392 3.442 1.00 62.88 93 ASN A CA 1
ATOM 724 C C . ASN A 1 93 ? -6.806 17.358 2.323 1.00 62.88 93 ASN A C 1
ATOM 726 O O . ASN A 1 93 ? -7.940 17.103 1.915 1.00 62.88 93 ASN A O 1
ATOM 730 N N . GLU A 1 94 ? -5.727 16.745 1.833 1.00 63.56 94 GLU A N 1
ATOM 731 C CA . GLU A 1 94 ? -5.802 15.724 0.800 1.00 63.56 94 GLU A CA 1
ATOM 732 C C . GLU A 1 94 ? -6.382 14.428 1.379 1.00 63.56 94 GLU A C 1
ATOM 734 O O . GLU A 1 94 ? -6.177 14.051 2.538 1.00 63.56 94 GLU A O 1
ATOM 739 N N . GLN A 1 95 ? -7.120 13.699 0.550 1.00 75.38 95 GLN A N 1
ATOM 740 C CA . GLN A 1 95 ? -7.610 12.369 0.892 1.00 75.38 95 GLN A CA 1
ATOM 741 C C . GLN A 1 95 ? -6.514 11.315 0.696 1.00 75.38 95 GLN A C 1
ATOM 743 O O . GLN A 1 95 ? -6.738 10.277 0.088 1.00 75.38 95 GLN A O 1
ATOM 748 N N . ILE A 1 96 ? -5.303 11.597 1.174 1.00 79.94 96 ILE A N 1
ATOM 749 C CA . ILE A 1 96 ? -4.130 10.742 1.000 1.00 79.94 96 ILE A CA 1
ATOM 750 C C . ILE A 1 96 ? -3.600 10.341 2.368 1.00 79.94 96 ILE A C 1
ATOM 752 O O . ILE A 1 96 ? -3.444 11.162 3.273 1.00 79.94 96 ILE A O 1
ATOM 756 N N . TRP A 1 97 ? -3.302 9.057 2.492 1.00 83.81 97 TRP A N 1
ATOM 757 C CA . TRP A 1 97 ? -2.718 8.438 3.662 1.00 83.81 97 TRP A CA 1
ATOM 758 C C . TRP A 1 97 ? -1.326 7.940 3.315 1.00 83.81 97 TRP A C 1
ATOM 760 O O . TRP A 1 97 ? -1.172 7.065 2.469 1.00 83.81 97 TRP A O 1
ATOM 770 N N . ARG A 1 98 ? -0.308 8.506 3.950 1.00 85.81 98 ARG A N 1
ATOM 771 C CA . ARG A 1 98 ? 1.091 8.195 3.668 1.00 85.81 98 ARG A CA 1
ATOM 772 C C . ARG A 1 98 ? 1.649 7.263 4.726 1.00 85.81 98 ARG A C 1
ATOM 774 O O . ARG A 1 98 ? 1.488 7.542 5.914 1.00 85.81 98 ARG A O 1
ATOM 781 N N . LEU A 1 99 ? 2.339 6.209 4.299 1.00 84.50 99 LEU A N 1
ATOM 782 C CA . LEU A 1 99 ? 3.159 5.391 5.189 1.00 84.50 99 LEU A CA 1
ATOM 783 C C . LEU A 1 99 ? 4.200 6.295 5.865 1.00 84.50 99 LEU A C 1
ATOM 785 O O . LEU A 1 99 ? 4.980 6.960 5.179 1.00 84.50 99 LEU A O 1
ATOM 789 N N . GLN A 1 100 ? 4.181 6.375 7.195 1.00 73.25 100 GLN A N 1
ATOM 790 C CA . GLN A 1 100 ? 5.197 7.111 7.941 1.00 73.25 100 GLN A CA 1
ATOM 791 C C . GLN A 1 100 ? 6.227 6.109 8.454 1.00 73.25 100 GLN A C 1
ATOM 793 O O . GLN A 1 100 ? 5.987 5.378 9.410 1.00 73.25 100 GLN A O 1
ATOM 798 N N . ASP A 1 101 ? 7.368 6.079 7.776 1.00 59.28 101 ASP A N 1
ATOM 799 C CA . ASP A 1 101 ? 8.484 5.208 8.114 1.00 59.28 101 ASP A CA 1
ATOM 800 C C . ASP A 1 101 ? 9.226 5.721 9.348 1.00 59.28 101 ASP A C 1
ATOM 802 O O . ASP A 1 101 ? 9.964 6.707 9.286 1.00 59.28 101 ASP A O 1
ATOM 806 N N . GLY A 1 102 ? 9.050 5.023 10.467 1.00 48.56 102 GLY A N 1
ATOM 807 C CA . GLY A 1 102 ? 10.035 5.008 11.548 1.00 48.56 102 GLY A CA 1
ATOM 808 C C . GLY A 1 102 ? 11.082 3.903 11.374 1.00 48.56 102 GLY A C 1
ATOM 809 O O . GLY A 1 102 ? 12.120 3.966 12.018 1.00 48.56 102 GLY A O 1
ATOM 810 N N . ASN A 1 103 ? 10.823 2.903 10.517 1.00 47.81 103 ASN A N 1
ATOM 811 C CA . ASN A 1 103 ? 11.601 1.664 10.492 1.00 47.81 103 ASN A CA 1
ATOM 812 C C . ASN A 1 103 ? 11.636 1.007 9.099 1.00 47.81 103 ASN A C 1
ATOM 814 O O . ASN A 1 103 ? 11.373 -0.185 8.980 1.00 47.81 103 ASN A O 1
ATOM 818 N N . ASN A 1 104 ? 11.908 1.782 8.043 1.00 51.03 104 ASN A N 1
ATOM 819 C CA . ASN A 1 104 ? 12.124 1.235 6.701 1.00 51.03 104 ASN A CA 1
ATOM 820 C C . ASN A 1 104 ? 13.438 0.426 6.691 1.00 51.03 104 ASN A C 1
ATOM 822 O O . ASN A 1 104 ? 14.503 1.041 6.772 1.00 51.03 104 ASN A O 1
ATOM 826 N N . PRO A 1 105 ? 13.410 -0.916 6.604 1.00 54.94 105 PRO A N 1
ATOM 827 C CA . PRO A 1 105 ? 14.622 -1.729 6.569 1.00 54.94 105 PRO A CA 1
ATOM 828 C C . PRO A 1 105 ? 15.300 -1.686 5.190 1.00 54.94 105 PRO A C 1
ATOM 830 O O . PRO A 1 105 ? 16.398 -2.214 5.022 1.00 54.94 105 PRO A O 1
ATOM 833 N N . CYS A 1 106 ? 14.659 -1.075 4.188 1.00 61.41 106 CYS A N 1
ATOM 834 C CA . CYS A 1 106 ? 15.207 -0.938 2.851 1.00 61.41 106 CYS A CA 1
ATOM 835 C C . CYS A 1 106 ? 16.278 0.156 2.858 1.00 61.41 106 CYS A C 1
ATOM 837 O O . CYS A 1 106 ? 15.972 1.333 3.052 1.00 61.41 106 CYS A O 1
ATOM 839 N N . SER A 1 107 ? 17.538 -0.207 2.609 1.00 47.75 107 SER A N 1
ATOM 840 C CA . SER A 1 107 ? 18.617 0.764 2.408 1.00 47.75 107 SER A CA 1
ATOM 841 C C . SER A 1 107 ? 18.407 1.508 1.080 1.00 47.75 107 SER A C 1
ATOM 843 O O . SER A 1 107 ? 18.907 1.103 0.032 1.00 47.75 107 SER A O 1
ATOM 845 N N . GLY A 1 108 ? 17.617 2.576 1.103 1.00 50.59 108 GLY A N 1
ATOM 846 C CA . GLY A 1 108 ? 17.311 3.398 -0.062 1.00 50.59 108 GLY A CA 1
ATOM 847 C C . GLY A 1 108 ? 16.644 4.715 0.337 1.00 50.59 108 GLY A C 1
ATOM 848 O O . GLY A 1 108 ? 16.288 4.897 1.504 1.00 50.59 108 GLY A O 1
ATOM 849 N N . PRO A 1 109 ? 16.490 5.669 -0.602 1.00 49.56 109 PRO A N 1
ATOM 850 C CA . PRO A 1 109 ? 15.758 6.901 -0.340 1.00 49.56 109 PRO A CA 1
ATOM 851 C C . PRO A 1 109 ? 14.379 6.574 0.240 1.00 49.56 109 PRO A C 1
ATOM 853 O O . PRO A 1 109 ? 13.735 5.624 -0.196 1.00 49.56 109 PRO A O 1
ATOM 856 N N . LYS A 1 110 ? 13.926 7.365 1.217 1.00 55.03 110 LYS A N 1
ATOM 857 C CA . LYS A 1 110 ? 12.615 7.231 1.869 1.00 55.03 110 LYS A CA 1
ATOM 858 C C . LYS A 1 110 ? 11.497 7.465 0.845 1.00 55.03 110 LYS A C 1
ATOM 860 O O . LYS A 1 110 ? 11.000 8.582 0.695 1.00 55.03 110 LYS A O 1
ATOM 865 N N . GLU A 1 111 ? 11.145 6.444 0.076 1.00 58.31 111 GLU A N 1
ATOM 866 C CA . GLU A 1 111 ? 10.170 6.556 -1.003 1.00 58.31 111 GLU A CA 1
ATOM 867 C C . GLU A 1 111 ? 8.746 6.455 -0.447 1.00 58.31 111 GLU A C 1
ATOM 869 O O . GLU A 1 111 ? 8.313 5.427 0.063 1.00 58.31 111 GLU A O 1
ATOM 874 N N . ALA A 1 112 ? 7.997 7.555 -0.543 1.00 64.06 112 ALA A N 1
ATOM 875 C CA . ALA A 1 112 ? 6.653 7.650 0.011 1.00 64.06 112 ALA A CA 1
ATOM 876 C C . ALA A 1 112 ? 5.661 6.704 -0.695 1.00 64.06 112 ALA A C 1
ATOM 878 O O . ALA A 1 112 ? 5.397 6.845 -1.898 1.00 64.06 112 ALA A O 1
ATOM 879 N N . LEU A 1 113 ? 5.071 5.794 0.085 1.00 68.75 113 LEU A N 1
ATOM 880 C CA . LEU A 1 113 ? 3.897 5.011 -0.287 1.00 68.75 113 LEU A CA 1
ATOM 881 C C . LEU A 1 113 ? 2.629 5.733 0.180 1.00 68.75 113 LEU A C 1
ATOM 883 O O . LEU A 1 113 ? 2.421 5.951 1.375 1.00 68.75 113 LEU A O 1
ATOM 887 N N . ASP A 1 114 ? 1.798 6.108 -0.782 1.00 73.88 114 ASP A N 1
ATOM 888 C CA . ASP A 1 114 ? 0.551 6.838 -0.601 1.00 73.88 114 ASP A CA 1
ATOM 889 C C . ASP A 1 114 ? -0.640 5.915 -0.911 1.00 73.88 114 ASP A C 1
ATOM 891 O O . ASP A 1 114 ? -0.720 5.295 -1.971 1.00 73.88 114 ASP A O 1
ATOM 895 N N . VAL A 1 115 ? -1.608 5.865 -0.003 1.00 74.62 115 VAL A N 1
ATOM 896 C CA . VAL A 1 115 ? -2.943 5.310 -0.237 1.00 74.62 115 VAL A CA 1
ATOM 897 C C . VAL A 1 115 ? -3.888 6.486 -0.436 1.00 74.62 115 VAL A C 1
ATOM 899 O O . VAL A 1 115 ? -4.176 7.229 0.507 1.00 74.62 115 VAL A O 1
ATOM 902 N N . ALA A 1 116 ? -4.341 6.693 -1.670 1.00 71.25 116 ALA A N 1
ATOM 903 C CA . ALA A 1 116 ? -5.325 7.725 -1.961 1.00 71.25 116 ALA A CA 1
ATOM 904 C C . ALA A 1 116 ? -6.732 7.180 -1.721 1.00 71.25 116 ALA A C 1
ATOM 906 O O . ALA A 1 116 ? -7.028 6.023 -1.991 1.00 71.25 116 ALA A O 1
ATOM 907 N N . PHE A 1 117 ? -7.603 8.040 -1.230 1.00 68.06 117 PHE A N 1
ATOM 908 C CA . PHE A 1 117 ? -8.999 7.766 -0.955 1.00 68.06 117 PHE A CA 1
ATOM 909 C C . PHE A 1 117 ? -9.863 8.662 -1.851 1.00 68.06 117 PHE A C 1
ATOM 911 O O . PHE A 1 117 ? -9.422 9.753 -2.224 1.00 68.06 117 PHE A O 1
ATOM 918 N N . ARG A 1 118 ? -11.067 8.200 -2.222 1.00 55.47 118 ARG A N 1
ATOM 919 C CA . ARG A 1 118 ? -12.049 9.030 -2.936 1.00 55.47 118 ARG A CA 1
ATOM 920 C C . ARG A 1 118 ? -13.266 9.356 -2.044 1.00 55.47 118 ARG A C 1
ATOM 922 O O . ARG A 1 118 ? -13.738 8.463 -1.339 1.00 55.47 118 ARG A O 1
ATOM 929 N N . PRO A 1 119 ? -13.787 10.601 -2.043 1.00 43.31 119 PRO A N 1
ATOM 930 C CA . PRO A 1 119 ? -14.816 11.049 -1.097 1.00 43.31 119 PRO A CA 1
ATOM 931 C C . PRO A 1 119 ? -16.195 10.428 -1.337 1.00 43.31 119 PRO A C 1
ATOM 933 O O . PRO A 1 119 ? -17.020 10.403 -0.430 1.00 43.31 119 PRO A O 1
ATOM 936 N N . ASP A 1 120 ? -16.456 9.958 -2.553 1.00 41.03 120 ASP A N 1
ATOM 937 C CA . ASP A 1 120 ? -17.735 9.418 -3.020 1.00 41.03 120 ASP A CA 1
ATOM 938 C C . ASP A 1 120 ? -18.110 8.077 -2.364 1.00 41.03 120 ASP A C 1
ATOM 940 O O . ASP A 1 120 ? -19.259 7.656 -2.423 1.00 41.03 120 ASP A O 1
ATOM 944 N N . GLN A 1 121 ? -17.173 7.437 -1.660 1.00 44.06 121 GLN A N 1
ATOM 945 C CA . GLN A 1 121 ? -17.348 6.126 -1.020 1.00 44.06 121 GLN A CA 1
ATOM 946 C C . GLN A 1 121 ? -17.666 6.218 0.493 1.00 44.06 121 GLN A C 1
ATOM 948 O O . GLN A 1 121 ? -17.575 5.232 1.221 1.00 44.06 121 GLN A O 1
ATOM 953 N N . VAL A 1 122 ? -18.004 7.405 1.020 1.00 44.44 122 VAL A N 1
ATOM 954 C CA . VAL A 1 122 ? -18.203 7.650 2.472 1.00 44.44 122 VAL A CA 1
ATOM 955 C C . VAL A 1 122 ? -19.552 7.130 3.013 1.00 44.44 122 VAL A C 1
ATOM 957 O O . VAL A 1 122 ? -19.792 7.169 4.223 1.00 44.44 122 VAL A O 1
ATOM 960 N N . ALA A 1 123 ? -20.431 6.577 2.177 1.00 40.97 123 ALA A N 1
ATOM 961 C CA . ALA A 1 123 ? -21.698 6.036 2.658 1.00 40.97 123 ALA A CA 1
ATOM 962 C C . ALA A 1 123 ? -21.495 4.734 3.466 1.00 40.97 123 ALA A C 1
ATOM 964 O O . ALA A 1 123 ? -21.033 3.719 2.954 1.00 40.97 123 ALA A O 1
ATOM 965 N N . ALA A 1 124 ? -21.909 4.795 4.735 1.00 39.56 124 ALA A N 1
ATOM 966 C CA . ALA A 1 124 ? -22.023 3.717 5.723 1.00 39.56 124 ALA A CA 1
ATOM 967 C C . ALA A 1 124 ? -20.744 3.305 6.485 1.00 39.56 124 ALA A C 1
ATOM 969 O O . ALA A 1 124 ? -20.234 2.189 6.379 1.00 39.56 124 ALA A O 1
ATOM 970 N N . ARG A 1 125 ? -20.327 4.159 7.431 1.00 37.72 125 ARG A N 1
ATOM 971 C CA . ARG A 1 125 ? -19.921 3.640 8.750 1.00 37.72 125 ARG A CA 1
ATOM 972 C C . ARG A 1 125 ? -21.185 3.191 9.502 1.00 37.72 125 ARG A C 1
ATOM 974 O O . ARG A 1 125 ? -22.056 4.036 9.709 1.00 37.72 125 ARG A O 1
ATOM 981 N N . PRO A 1 126 ? -21.272 1.960 10.031 1.00 36.94 126 PRO A N 1
ATOM 982 C CA . PRO A 1 126 ? -21.907 1.778 11.327 1.00 36.94 126 PRO A CA 1
ATOM 983 C C . PRO A 1 126 ? -21.098 2.593 12.346 1.00 36.94 126 PRO A C 1
ATOM 985 O O . PRO A 1 126 ? -19.862 2.604 12.308 1.00 36.94 126 PRO A O 1
ATOM 988 N N . LYS A 1 127 ? -21.782 3.327 13.230 1.00 33.69 127 LYS A N 1
ATOM 989 C CA . LYS A 1 127 ? -21.141 3.987 14.377 1.00 33.69 127 LYS A CA 1
ATOM 990 C C . LYS A 1 127 ? -20.286 2.958 15.137 1.00 33.69 127 LYS A C 1
ATOM 992 O O . LYS A 1 127 ? -20.685 1.798 15.200 1.00 33.69 127 LYS A O 1
ATOM 997 N N . PRO A 1 128 ? -19.152 3.350 15.745 1.00 38.44 128 PRO A N 1
ATOM 998 C CA . PRO A 1 128 ? -18.504 2.491 16.725 1.00 38.44 128 PRO A CA 1
ATOM 999 C C . PRO A 1 128 ? -19.516 2.222 17.843 1.00 38.44 128 PRO A C 1
ATOM 1001 O O . PRO A 1 128 ? -19.887 3.134 18.585 1.00 38.44 128 PRO A O 1
ATOM 1004 N N . THR A 1 129 ? -20.014 0.990 17.925 1.00 35.44 129 THR A N 1
ATOM 1005 C CA . THR A 1 129 ? -20.845 0.552 19.040 1.00 35.44 129 THR A CA 1
ATOM 1006 C C . THR A 1 129 ? -19.967 0.606 20.283 1.00 35.44 129 THR A C 1
ATOM 1008 O O . THR A 1 129 ? -19.075 -0.218 20.470 1.00 35.44 129 THR A O 1
ATOM 1011 N N . LYS A 1 130 ? -20.187 1.613 21.132 1.00 46.28 130 LYS A N 1
ATOM 1012 C CA . LYS A 1 130 ? -19.750 1.578 22.528 1.00 46.28 130 LYS A CA 1
ATOM 1013 C C . LYS A 1 130 ? -20.503 0.443 23.222 1.00 46.28 130 LYS A C 1
ATOM 1015 O O . LYS A 1 130 ? -21.518 0.702 23.858 1.00 46.28 130 LYS A O 1
ATOM 1020 N N . THR A 1 131 ? -20.057 -0.801 23.090 1.00 38.31 131 THR A N 1
ATOM 1021 C CA . THR A 1 131 ? -20.448 -1.873 24.016 1.00 38.31 131 THR A CA 1
ATOM 1022 C C . THR A 1 131 ? -19.411 -2.993 23.995 1.00 38.31 131 THR A C 1
ATOM 1024 O O . THR A 1 131 ? -19.602 -4.037 23.388 1.00 38.31 131 THR A O 1
ATOM 1027 N N . ALA A 1 132 ? -18.297 -2.786 24.688 1.00 36.72 132 ALA A N 1
ATOM 1028 C CA . ALA A 1 132 ? -17.841 -3.845 25.574 1.00 36.72 132 ALA A CA 1
ATOM 1029 C C . ALA A 1 132 ? -18.389 -3.453 26.952 1.00 36.72 132 ALA A C 1
ATOM 1031 O O . ALA A 1 132 ? -18.106 -2.329 27.385 1.00 36.72 132 ALA A O 1
ATOM 1032 N N . PRO A 1 133 ? -19.216 -4.271 27.624 1.00 37.38 133 PRO A N 1
ATOM 1033 C CA . PRO A 1 133 ? -19.453 -4.042 29.035 1.00 37.38 133 PRO A CA 1
ATOM 1034 C C . PRO A 1 133 ? -18.098 -4.193 29.723 1.00 37.38 133 PRO A C 1
ATOM 1036 O O . PRO A 1 133 ? -17.452 -5.236 29.640 1.00 37.38 133 PRO A O 1
ATOM 1039 N N . THR A 1 134 ? -17.633 -3.124 30.359 1.00 42.38 134 THR A N 1
ATOM 1040 C CA . THR A 1 134 ? -16.595 -3.239 31.377 1.00 42.38 134 THR A CA 1
ATOM 1041 C C . THR A 1 134 ? -17.090 -4.287 32.379 1.00 42.38 134 THR A C 1
ATOM 1043 O O . THR A 1 134 ? -18.219 -4.137 32.858 1.00 42.38 134 THR A O 1
ATOM 1046 N N . PRO A 1 135 ? -16.338 -5.357 32.690 1.00 37.66 135 PRO A N 1
ATOM 1047 C CA . PRO A 1 135 ? -16.698 -6.195 33.818 1.00 37.66 135 PRO A CA 1
ATOM 1048 C C . PRO A 1 135 ? -16.682 -5.298 35.056 1.00 37.66 135 PRO A C 1
ATOM 1050 O O . PRO A 1 135 ? -15.665 -4.692 35.395 1.00 37.66 135 PRO A O 1
ATOM 1053 N N . VAL A 1 136 ? -17.851 -5.148 35.671 1.00 43.81 136 VAL A N 1
ATOM 1054 C CA . VAL A 1 136 ? -18.005 -4.490 36.964 1.00 43.81 136 VAL A CA 1
ATOM 1055 C C . VAL A 1 136 ? -17.114 -5.261 37.945 1.00 43.81 136 VAL A C 1
ATOM 1057 O O . VAL A 1 136 ? -17.291 -6.476 38.063 1.00 43.81 136 VAL A O 1
ATOM 1060 N N . PRO A 1 137 ? -16.145 -4.629 38.630 1.00 47.91 137 PRO A N 1
ATOM 1061 C CA . PRO A 1 137 ? -15.458 -5.298 39.726 1.00 47.91 137 PRO A CA 1
ATOM 1062 C C . PRO A 1 137 ? -16.508 -5.665 40.788 1.00 47.91 137 PRO A C 1
ATOM 1064 O O . PRO A 1 137 ? -17.368 -4.830 41.087 1.00 47.91 137 PRO A O 1
ATOM 1067 N N . PRO A 1 138 ? -16.503 -6.890 41.346 1.00 46.62 138 PRO A N 1
ATOM 1068 C CA . PRO A 1 138 ? -17.473 -7.265 42.361 1.00 46.62 138 PRO A CA 1
ATOM 1069 C C . PRO A 1 138 ? -17.394 -6.275 43.525 1.00 46.62 138 PRO A C 1
ATOM 1071 O O . PRO A 1 138 ? -16.329 -6.004 44.079 1.00 46.62 138 PRO A O 1
ATOM 1074 N N . LYS A 1 139 ? -18.554 -5.709 43.858 1.00 41.72 139 LYS A N 1
ATOM 1075 C CA . LYS A 1 139 ? -18.765 -4.834 45.005 1.00 41.72 139 LYS A CA 1
ATOM 1076 C C . LYS A 1 139 ? -18.398 -5.620 46.263 1.00 41.72 139 LYS A C 1
ATOM 1078 O O . LYS A 1 139 ? -19.149 -6.497 46.680 1.00 41.72 139 LYS A O 1
ATOM 1083 N N . VAL A 1 140 ? -17.239 -5.322 46.847 1.00 50.25 140 VAL A N 1
ATOM 1084 C CA . VAL A 1 140 ? -16.881 -5.792 48.188 1.00 50.25 140 VAL A CA 1
ATOM 1085 C C . VAL A 1 140 ? -17.954 -5.264 49.140 1.00 50.25 140 VAL A C 1
ATOM 1087 O O . VAL A 1 140 ? -18.203 -4.058 49.202 1.00 50.25 140 VAL A O 1
ATOM 1090 N N . ALA A 1 141 ? -18.658 -6.178 49.803 1.00 47.62 141 ALA A N 1
ATOM 1091 C CA . ALA A 1 141 ? -19.674 -5.838 50.785 1.00 47.62 141 ALA A CA 1
ATOM 1092 C C . ALA A 1 141 ? -19.023 -5.119 51.981 1.00 47.62 141 ALA A C 1
ATOM 1094 O O . ALA A 1 141 ? -17.955 -5.543 52.430 1.00 47.62 141 ALA A O 1
ATOM 1095 N N . PRO A 1 142 ? -19.637 -4.055 52.523 1.00 45.12 142 PRO A N 1
ATOM 1096 C CA . PRO A 1 142 ? -19.200 -3.492 53.789 1.00 45.12 142 PRO A CA 1
ATOM 1097 C C . PRO A 1 142 ? -19.512 -4.488 54.912 1.00 45.12 142 PRO A C 1
ATOM 1099 O O . PRO A 1 142 ? -20.663 -4.870 55.121 1.00 45.12 142 PRO A O 1
ATOM 1102 N N . VAL A 1 143 ? -18.475 -4.913 55.628 1.00 50.75 143 VAL A N 1
ATOM 1103 C CA . VAL A 1 143 ? -18.608 -5.552 56.938 1.00 50.75 143 VAL A CA 1
ATOM 1104 C C . VAL A 1 143 ? -19.148 -4.516 57.923 1.00 50.75 143 VAL A C 1
ATOM 1106 O O . VAL A 1 143 ? -18.496 -3.510 58.198 1.00 50.75 143 VAL A O 1
ATOM 1109 N N . SER A 1 144 ? -20.361 -4.746 58.424 1.00 45.25 144 SER A N 1
ATOM 1110 C CA . SER A 1 144 ? -20.935 -3.982 59.532 1.00 45.25 144 SER A CA 1
ATOM 1111 C C . SER A 1 144 ? -20.155 -4.247 60.829 1.00 45.25 144 SER A C 1
ATOM 1113 O O . SER A 1 144 ? -19.767 -5.392 61.076 1.00 45.25 144 SER A O 1
ATOM 1115 N N . PRO A 1 145 ? -19.956 -3.235 61.690 1.00 50.97 145 PRO A N 1
ATOM 1116 C CA . PRO A 1 145 ? -19.388 -3.425 63.016 1.00 50.97 145 PRO A CA 1
ATOM 1117 C C . PRO A 1 145 ? -20.443 -4.001 63.971 1.00 50.97 145 PRO A C 1
ATOM 1119 O O . PRO A 1 145 ? -21.497 -3.404 64.188 1.00 50.97 145 PRO A O 1
ATOM 1122 N N . THR A 1 146 ? -20.148 -5.155 64.569 1.00 51.31 146 THR A N 1
ATOM 1123 C CA . THR A 1 146 ? -20.888 -5.661 65.730 1.00 51.31 146 THR A CA 1
ATOM 1124 C C . THR A 1 146 ? -20.422 -4.901 66.966 1.00 51.31 146 THR A C 1
ATOM 1126 O O . THR A 1 146 ? -19.309 -5.110 67.446 1.00 51.31 146 THR A O 1
ATOM 1129 N N . VAL A 1 147 ? -21.289 -4.035 67.484 1.00 45.69 147 VAL A N 1
ATOM 1130 C CA . VAL A 1 147 ? -21.264 -3.590 68.880 1.00 45.69 147 VAL A CA 1
ATOM 1131 C C . VAL A 1 147 ? -21.917 -4.697 69.710 1.00 45.69 147 VAL A C 1
ATOM 1133 O O . VAL A 1 147 ? -23.007 -5.157 69.369 1.00 45.69 147 VAL A O 1
ATOM 1136 N N . LYS A 1 148 ? -21.243 -5.144 70.771 1.00 49.91 148 LYS A N 1
ATOM 1137 C CA . LYS A 1 148 ? -21.858 -5.880 71.879 1.00 49.91 148 LYS A CA 1
ATOM 1138 C C . LYS A 1 148 ? -21.760 -5.021 73.136 1.00 49.91 148 LYS A C 1
ATOM 1140 O O . LYS A 1 148 ? -20.752 -4.340 73.321 1.00 49.91 148 LYS A O 1
ATOM 1145 N N . GLU A 1 149 ? -22.858 -5.064 73.884 1.00 48.97 149 GLU A N 1
ATOM 1146 C CA . GLU A 1 149 ? -23.118 -4.488 75.211 1.00 48.97 149 GLU A CA 1
ATOM 1147 C C . GLU A 1 149 ? -22.034 -4.776 76.254 1.00 48.97 149 GLU A C 1
ATOM 1149 O O . GLU A 1 149 ? -21.408 -5.861 76.182 1.00 48.97 149 GLU A O 1
#

pLDDT: mean 72.69, std 18.59, range [33.69, 94.56]